Protein AF-A0A839GM26-F1 (afdb_monomer_lite)

Foldseek 3Di:
DDQDADDPVVLVVLLVVLLVVLLVVLLVVLLVVVVVCVVVVHDDDPVNSVVSSPCVVCVVVSNVRSVVRSVVSRVVVSVVVNVPPPPPPDPPDPDD

Secondary structure (DSSP, 8-state):
-------HHHHHHHHHHHHHHHHHHHHHHHHHHHHHHHHTT----HHHHHHT--HHHHHHHHHHHHHHHHHHHHHHHHHHHHHTS--PPPPP----

Organism: NCBI:txid1549639

Structure (mmCIF, N/CA/C/O backbone):
data_AF-A0A839GM26-F1
#
_entry.id   AF-A0A839GM26-F1
#
loop_
_atom_site.group_PDB
_atom_site.id
_atom_site.type_symbol
_atom_site.label_atom_id
_atom_site.label_alt_id
_atom_site.label_comp_id
_atom_site.label_asym_id
_atom_site.l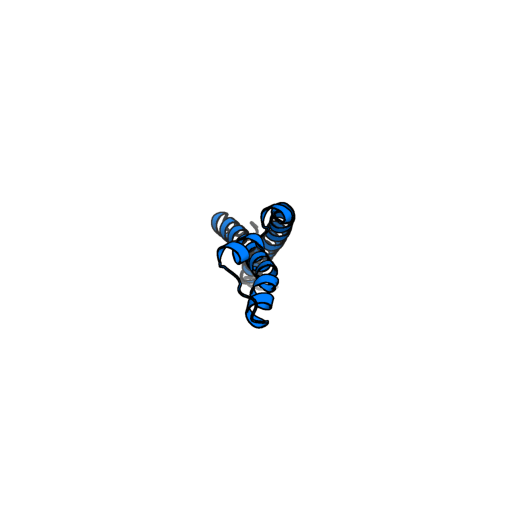abel_entity_id
_atom_site.label_seq_id
_atom_site.pdbx_PDB_ins_code
_atom_site.Cartn_x
_atom_site.Cartn_y
_atom_site.Cartn_z
_atom_site.occupancy
_atom_site.B_iso_or_equiv
_atom_site.auth_seq_id
_atom_site.auth_comp_id
_atom_site.auth_asym_id
_atom_site.auth_atom_id
_atom_site.pdbx_PDB_model_num
ATOM 1 N N . MET A 1 1 ? -16.748 -10.778 33.030 1.00 49.94 1 MET A N 1
ATOM 2 C CA . MET A 1 1 ? -15.382 -10.216 32.941 1.00 49.94 1 MET A CA 1
ATOM 3 C C . MET A 1 1 ? -15.231 -9.557 31.578 1.00 49.94 1 MET A C 1
ATOM 5 O O . MET A 1 1 ? -15.521 -10.214 30.585 1.00 49.94 1 MET A O 1
ATOM 9 N N . SER A 1 2 ? -14.894 -8.266 31.511 1.00 58.47 2 SER A N 1
ATOM 10 C CA . SER A 1 2 ? -14.658 -7.573 30.238 1.00 58.47 2 SER A CA 1
ATOM 11 C C . SER A 1 2 ? -13.391 -8.134 29.594 1.00 58.47 2 SER A C 1
ATOM 13 O O . SER A 1 2 ? -12.319 -8.131 30.192 1.00 58.47 2 SER A O 1
ATOM 15 N N . VAL A 1 3 ? -13.521 -8.679 28.387 1.00 60.91 3 VAL A N 1
ATOM 16 C CA . VAL A 1 3 ? -12.374 -9.186 27.632 1.00 60.91 3 VAL A CA 1
ATOM 17 C C . VAL A 1 3 ? -11.451 -8.000 27.319 1.00 60.91 3 VAL A C 1
ATOM 19 O O . VAL A 1 3 ? -11.947 -6.998 26.800 1.00 60.91 3 VAL A O 1
ATOM 22 N N . PRO A 1 4 ? -10.135 -8.073 27.598 1.00 68.31 4 PRO A N 1
ATOM 23 C CA . PRO A 1 4 ? -9.201 -7.024 27.209 1.00 68.31 4 PRO A CA 1
ATOM 24 C C . PRO A 1 4 ? -9.240 -6.830 25.689 1.00 68.31 4 PRO A C 1
ATOM 26 O O . PRO A 1 4 ? -8.852 -7.714 24.920 1.00 68.31 4 PRO A O 1
ATOM 29 N N . THR A 1 5 ? -9.744 -5.681 25.246 1.00 77.12 5 THR A N 1
ATOM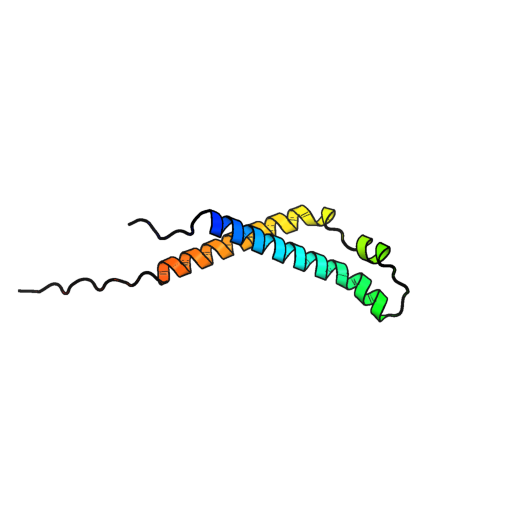 30 C CA . THR A 1 5 ? -9.785 -5.295 23.829 1.00 77.12 5 THR A CA 1
ATOM 31 C C . THR A 1 5 ? -8.812 -4.164 23.556 1.00 77.12 5 THR A C 1
ATOM 33 O O . THR A 1 5 ? -8.592 -3.310 24.414 1.00 77.12 5 THR A O 1
ATOM 36 N N . LEU A 1 6 ? -8.280 -4.105 22.332 1.00 80.31 6 LEU A N 1
ATOM 37 C CA . LEU A 1 6 ? -7.447 -2.975 21.930 1.00 80.31 6 LEU A CA 1
ATOM 38 C C . LEU A 1 6 ? -8.252 -1.662 21.972 1.00 80.31 6 LEU A C 1
ATOM 40 O O . LEU A 1 6 ? -9.385 -1.637 21.473 1.00 80.31 6 LEU A O 1
ATOM 44 N N . PRO A 1 7 ? -7.663 -0.554 22.453 1.00 86.00 7 PRO A N 1
ATOM 45 C CA . PRO A 1 7 ? -8.288 0.757 22.351 1.00 86.00 7 PRO A CA 1
ATOM 46 C C . PRO A 1 7 ? -8.427 1.181 20.878 1.00 86.00 7 PRO A C 1
ATOM 48 O O . PRO A 1 7 ? -7.567 0.881 20.042 1.00 86.00 7 PRO A O 1
ATOM 51 N N . LEU A 1 8 ? -9.506 1.909 20.562 1.00 87.00 8 LEU A N 1
ATOM 52 C CA . LEU A 1 8 ? -9.832 2.404 19.214 1.00 87.00 8 LEU A CA 1
ATOM 53 C C . LEU A 1 8 ? -8.642 3.007 18.433 1.00 87.00 8 LEU A C 1
ATOM 55 O O . LEU A 1 8 ? -8.429 2.590 17.292 1.00 87.00 8 LEU A O 1
ATOM 59 N N . PRO A 1 9 ? -7.824 3.921 19.000 1.00 89.44 9 PRO A N 1
ATOM 60 C CA . PRO A 1 9 ? -6.706 4.521 18.265 1.00 89.44 9 PRO A CA 1
ATOM 61 C C . PRO A 1 9 ? -5.669 3.490 17.811 1.00 89.44 9 PRO A C 1
ATOM 63 O O . PRO A 1 9 ? -5.120 3.589 16.714 1.00 89.44 9 PRO A O 1
ATOM 66 N N . GLN A 1 10 ? -5.426 2.451 18.614 1.00 88.06 10 GLN A N 1
ATOM 67 C CA . GLN A 1 10 ? -4.491 1.393 18.238 1.00 88.06 10 GLN A CA 1
ATOM 68 C C . GLN A 1 10 ? -5.063 0.493 17.134 1.00 88.06 10 GLN A C 1
ATOM 70 O O . GLN A 1 10 ? -4.303 0.009 16.293 1.00 88.06 10 GLN A O 1
ATOM 75 N N . LYS A 1 11 ? -6.390 0.305 17.092 1.00 89.31 11 LYS A N 1
ATOM 76 C CA . LYS A 1 11 ? -7.070 -0.402 15.995 1.00 89.31 11 LYS A CA 1
ATOM 77 C C . LYS A 1 11 ? -6.928 0.368 14.686 1.00 89.31 11 LYS A C 1
ATOM 79 O O . LYS A 1 11 ? -6.490 -0.214 13.699 1.00 89.31 11 LYS A O 1
ATOM 84 N N . ILE A 1 12 ? -7.209 1.673 14.695 1.00 91.75 12 ILE A N 1
ATOM 85 C CA . ILE A 1 12 ? -7.055 2.546 13.519 1.00 91.75 12 ILE A CA 1
ATOM 86 C C . ILE A 1 12 ? -5.610 2.510 13.014 1.00 91.75 12 ILE A C 1
ATOM 88 O O . ILE A 1 12 ? -5.384 2.277 11.828 1.00 91.75 12 ILE A O 1
ATOM 92 N N . LYS A 1 13 ? -4.623 2.633 13.913 1.00 92.06 13 LYS A N 1
ATOM 93 C CA . LYS A 1 13 ? -3.200 2.525 13.553 1.00 92.06 13 LYS A CA 1
ATOM 94 C C . LYS A 1 13 ? -2.869 1.180 12.900 1.00 92.06 13 LYS A C 1
ATOM 96 O O . LYS A 1 13 ? -2.095 1.144 11.949 1.00 92.06 13 LYS A O 1
ATOM 101 N N . ALA A 1 14 ? -3.451 0.080 13.381 1.00 90.88 14 ALA A N 1
ATOM 102 C CA . ALA A 1 14 ? -3.235 -1.243 12.799 1.00 90.88 14 ALA A CA 1
ATOM 103 C C . ALA A 1 14 ? -3.826 -1.364 11.384 1.00 90.88 14 ALA A C 1
ATOM 105 O O . ALA A 1 14 ? -3.169 -1.918 10.502 1.00 90.88 14 ALA A O 1
ATOM 106 N N . TYR A 1 15 ? -5.023 -0.819 11.150 1.00 92.62 15 TYR A N 1
ATOM 107 C CA . TYR A 1 15 ? -5.624 -0.773 9.814 1.00 92.62 15 TYR A CA 1
ATOM 108 C C . TYR A 1 15 ? -4.828 0.118 8.860 1.00 92.62 15 TYR A C 1
ATOM 110 O O . TYR A 1 15 ? -4.494 -0.329 7.768 1.00 92.62 15 TYR A O 1
ATOM 118 N N . ALA A 1 16 ? -4.447 1.325 9.286 1.00 93.50 16 ALA A N 1
ATOM 119 C CA . ALA A 1 16 ? -3.650 2.243 8.473 1.00 93.50 16 ALA A CA 1
ATOM 120 C C . ALA A 1 16 ? -2.284 1.644 8.101 1.00 93.50 16 ALA A C 1
ATOM 122 O O . ALA A 1 16 ? -1.894 1.674 6.938 1.00 93.50 16 ALA A O 1
ATOM 123 N N . ALA A 1 17 ? -1.588 1.026 9.062 1.00 93.69 17 ALA A N 1
ATOM 124 C CA . ALA A 1 17 ? -0.317 0.353 8.801 1.00 93.69 17 ALA A CA 1
ATOM 125 C C . ALA A 1 17 ? -0.473 -0.832 7.834 1.00 93.69 17 ALA A C 1
ATOM 127 O O . ALA A 1 17 ? 0.358 -1.017 6.951 1.00 93.69 17 ALA A O 1
ATOM 128 N N . SER A 1 18 ? -1.546 -1.617 7.976 1.00 93.00 18 SER A N 1
ATOM 129 C CA . SER A 1 18 ? -1.812 -2.752 7.081 1.00 93.00 18 SER A CA 1
ATOM 130 C C . SER A 1 18 ? -2.150 -2.282 5.668 1.00 93.00 18 SER A C 1
ATOM 132 O O . SER A 1 18 ? -1.664 -2.853 4.700 1.00 93.00 18 SER A O 1
ATOM 134 N N . PHE A 1 19 ? -2.929 -1.209 5.542 1.00 93.38 19 PHE A N 1
ATOM 135 C CA . PHE A 1 19 ? -3.247 -0.606 4.253 1.00 93.38 19 PHE A CA 1
ATOM 136 C C . PHE A 1 19 ? -1.995 -0.051 3.561 1.00 93.38 19 PHE A C 1
ATOM 138 O O . PHE A 1 19 ? -1.759 -0.364 2.398 1.00 93.38 19 PHE A O 1
ATOM 145 N N . LEU A 1 20 ? -1.151 0.696 4.284 1.00 94.75 20 LEU A N 1
ATOM 146 C CA . LEU A 1 20 ? 0.122 1.209 3.761 1.00 94.75 20 LEU A CA 1
ATOM 147 C C . LEU A 1 20 ? 1.065 0.087 3.320 1.00 94.75 20 LEU A C 1
ATOM 149 O O . LEU A 1 20 ? 1.730 0.217 2.297 1.00 94.75 20 LEU A O 1
ATOM 153 N N . LEU A 1 21 ? 1.105 -1.022 4.059 1.00 95.19 21 LEU A N 1
ATOM 154 C CA . LEU A 1 21 ? 1.910 -2.181 3.688 1.00 95.19 21 LEU A CA 1
ATOM 155 C C . LEU A 1 21 ? 1.432 -2.800 2.367 1.00 95.19 21 LEU A C 1
ATOM 157 O O . LEU A 1 21 ? 2.248 -3.067 1.492 1.00 95.19 21 LEU A O 1
ATOM 161 N N . VAL A 1 22 ? 0.122 -3.002 2.203 1.00 94.56 22 VAL A N 1
ATOM 162 C CA . VAL A 1 22 ? -0.448 -3.542 0.957 1.00 94.56 22 VAL A CA 1
ATOM 163 C C . VAL A 1 22 ? -0.206 -2.582 -0.206 1.00 94.56 22 VAL A C 1
ATOM 165 O O . VAL A 1 22 ? 0.210 -3.017 -1.277 1.00 94.56 22 VAL A O 1
ATOM 168 N N . LEU A 1 23 ? -0.401 -1.281 0.014 1.00 93.31 23 LEU A N 1
ATOM 169 C CA . LEU A 1 23 ? -0.105 -0.245 -0.972 1.00 93.31 23 LEU A CA 1
ATOM 170 C C . LEU A 1 23 ? 1.353 -0.329 -1.439 1.00 93.31 23 LEU A C 1
ATOM 172 O O . LEU A 1 23 ? 1.614 -0.377 -2.637 1.00 93.31 23 LEU A O 1
ATOM 176 N N . LEU A 1 24 ? 2.291 -0.412 -0.492 1.00 93.88 24 LEU A N 1
ATOM 177 C CA . LEU A 1 24 ? 3.718 -0.519 -0.775 1.00 93.88 24 LEU A CA 1
ATOM 178 C C . LEU A 1 24 ? 4.048 -1.780 -1.580 1.00 93.88 24 LEU A C 1
ATOM 180 O O . LEU A 1 24 ? 4.810 -1.699 -2.537 1.00 93.88 24 LEU A O 1
ATOM 184 N N . ILE A 1 25 ? 3.454 -2.927 -1.235 1.00 93.75 25 ILE A N 1
ATOM 185 C CA . ILE A 1 25 ? 3.644 -4.179 -1.981 1.00 93.75 25 ILE A CA 1
ATOM 186 C C . ILE A 1 25 ? 3.235 -3.996 -3.446 1.00 93.75 25 ILE A C 1
ATOM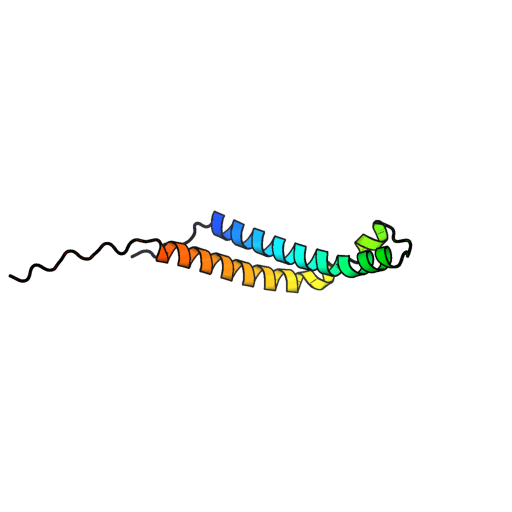 188 O O . ILE A 1 25 ? 3.996 -4.358 -4.338 1.00 93.75 25 ILE A O 1
ATOM 192 N N . TYR A 1 26 ? 2.068 -3.404 -3.708 1.00 92.38 26 TYR A N 1
ATOM 193 C CA . TYR A 1 26 ? 1.601 -3.186 -5.079 1.00 92.38 26 TYR A CA 1
ATOM 194 C C . TYR A 1 26 ? 2.455 -2.182 -5.851 1.00 92.38 26 TYR A C 1
ATOM 196 O O . TYR A 1 26 ? 2.738 -2.419 -7.020 1.00 92.38 26 TYR A O 1
ATOM 204 N N . VAL A 1 27 ? 2.919 -1.115 -5.198 1.00 91.44 27 VAL A N 1
ATOM 205 C CA . VAL A 1 27 ? 3.866 -0.173 -5.808 1.00 91.44 27 VAL A CA 1
ATOM 206 C C . VAL A 1 27 ? 5.157 -0.894 -6.200 1.00 91.44 27 VAL A C 1
ATOM 208 O O . VAL A 1 27 ? 5.616 -0.739 -7.323 1.00 91.44 27 VAL A O 1
ATOM 211 N N . VAL A 1 28 ? 5.720 -1.734 -5.326 1.00 92.38 28 VAL A N 1
ATOM 212 C CA . VAL A 1 28 ? 6.941 -2.504 -5.628 1.00 92.38 28 VAL A CA 1
ATOM 213 C C . VAL A 1 28 ? 6.722 -3.494 -6.778 1.00 92.38 28 VAL A C 1
ATOM 215 O O . VAL A 1 28 ? 7.596 -3.636 -7.630 1.00 92.38 28 VAL A O 1
ATOM 218 N N . ILE A 1 29 ? 5.557 -4.148 -6.832 1.00 91.56 29 ILE A N 1
ATOM 219 C CA . ILE A 1 29 ? 5.182 -5.028 -7.950 1.00 91.56 29 ILE A CA 1
ATOM 220 C C . ILE A 1 29 ? 5.133 -4.239 -9.261 1.00 91.56 29 ILE A C 1
ATOM 222 O O . ILE A 1 29 ? 5.665 -4.702 -10.265 1.00 91.56 29 ILE A O 1
ATOM 226 N N . ASP A 1 30 ? 4.529 -3.052 -9.260 1.00 90.75 30 ASP A N 1
ATOM 227 C CA . ASP A 1 30 ? 4.422 -2.218 -10.461 1.00 90.75 30 ASP A CA 1
ATOM 228 C C . ASP A 1 30 ? 5.784 -1.675 -10.900 1.00 90.75 30 ASP A C 1
ATOM 230 O O . ASP A 1 30 ? 6.067 -1.611 -12.093 1.00 90.75 30 ASP A O 1
ATOM 234 N N . LEU A 1 31 ? 6.663 -1.371 -9.941 1.00 90.81 31 LEU A N 1
ATOM 235 C CA . LEU A 1 31 ? 8.031 -0.928 -10.194 1.00 90.81 31 LEU A CA 1
ATOM 236 C C . LEU A 1 31 ? 8.927 -2.025 -10.787 1.00 90.81 31 LEU A C 1
ATOM 238 O O . LEU A 1 31 ? 9.930 -1.707 -11.421 1.00 90.81 31 LEU A O 1
ATOM 242 N N . TYR A 1 32 ? 8.581 -3.306 -10.641 1.00 90.81 32 TYR A N 1
ATOM 243 C CA . TYR A 1 32 ? 9.382 -4.406 -11.191 1.00 90.81 32 TYR A CA 1
ATOM 244 C C . TYR A 1 32 ? 9.626 -4.263 -12.701 1.00 90.81 32 TYR A C 1
ATOM 246 O O . TYR A 1 32 ? 10.740 -4.490 -13.175 1.00 90.81 32 TYR A O 1
ATOM 254 N N . VAL A 1 33 ? 8.599 -3.861 -13.454 1.00 89.56 33 VAL A N 1
ATOM 255 C CA . VAL A 1 33 ? 8.679 -3.697 -14.911 1.00 89.56 33 VAL A CA 1
ATOM 256 C C . VAL A 1 33 ? 9.643 -2.569 -15.307 1.00 89.56 33 VAL A C 1
ATOM 258 O O . VAL A 1 33 ? 10.614 -2.867 -16.004 1.00 89.56 33 VAL A O 1
ATOM 261 N N . PRO A 1 34 ? 9.474 -1.310 -14.856 1.00 90.50 34 PRO A N 1
ATOM 262 C CA . PRO A 1 34 ? 10.408 -0.241 -15.196 1.00 90.50 34 PRO A CA 1
ATOM 263 C C . PRO A 1 34 ? 11.823 -0.501 -14.667 1.00 90.50 34 PRO A C 1
ATOM 265 O O . PRO A 1 34 ? 12.784 -0.173 -15.359 1.00 90.50 34 PRO A O 1
ATOM 268 N N . LEU A 1 35 ? 11.985 -1.154 -13.504 1.00 89.75 35 LEU A N 1
ATOM 269 C CA . LEU A 1 35 ? 13.313 -1.577 -13.042 1.00 89.75 35 LEU A CA 1
ATOM 270 C C . LEU A 1 35 ? 13.958 -2.561 -14.023 1.00 89.75 35 LEU A C 1
ATOM 272 O O . LEU A 1 35 ? 15.136 -2.420 -14.339 1.00 89.75 35 LEU A O 1
ATOM 276 N N . LYS A 1 36 ? 13.201 -3.539 -14.532 1.00 89.31 36 LYS A N 1
ATOM 277 C CA . LYS A 1 36 ? 13.705 -4.498 -15.520 1.00 89.31 36 LYS A CA 1
ATOM 278 C C . LYS A 1 36 ? 14.188 -3.798 -16.792 1.00 89.31 36 LYS A C 1
ATOM 280 O O . LYS A 1 36 ? 15.272 -4.122 -17.259 1.00 89.31 36 LYS A O 1
ATOM 285 N N . HIS A 1 37 ? 13.429 -2.839 -17.321 1.00 88.06 37 HIS A N 1
ATOM 286 C CA . HIS A 1 37 ? 13.840 -2.053 -18.493 1.00 88.06 37 HIS A CA 1
ATOM 287 C C . HIS A 1 37 ? 15.153 -1.296 -18.243 1.00 88.06 37 HIS A C 1
ATOM 289 O O . HIS A 1 37 ? 16.074 -1.371 -19.057 1.00 88.06 37 HIS A O 1
ATOM 295 N N . LEU A 1 38 ? 15.287 -0.683 -17.062 1.00 87.75 38 LEU A N 1
ATOM 296 C CA . LEU A 1 38 ? 16.522 -0.036 -16.608 1.00 87.75 38 LEU A CA 1
ATOM 297 C C . LEU A 1 38 ? 17.722 -1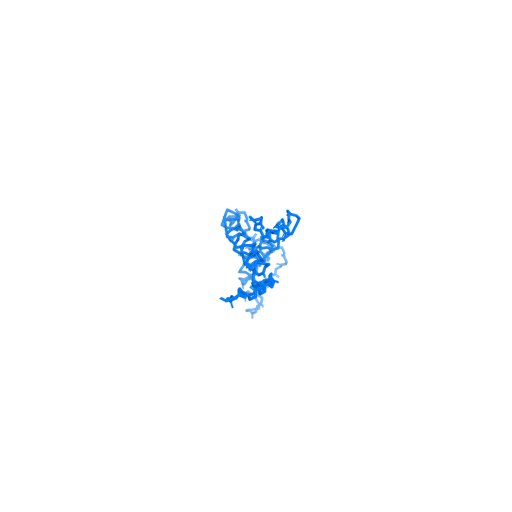.000 -16.584 1.00 87.75 38 LEU A C 1
ATOM 299 O O . LEU A 1 38 ? 18.805 -0.645 -17.042 1.00 87.75 38 LEU A O 1
ATOM 303 N N . PHE A 1 39 ? 17.539 -2.233 -16.099 1.00 88.69 39 PHE A N 1
ATOM 304 C CA . PHE A 1 39 ? 18.604 -3.248 -16.064 1.00 88.69 39 PHE A CA 1
ATOM 305 C C . PHE A 1 39 ? 18.973 -3.818 -17.439 1.00 88.69 39 PHE A C 1
ATOM 307 O O . PHE A 1 39 ? 20.089 -4.303 -17.612 1.00 88.69 39 PHE A O 1
ATOM 314 N N . VAL A 1 40 ? 18.061 -3.764 -18.412 1.00 90.88 40 VAL A N 1
ATOM 315 C CA . VAL A 1 40 ? 18.312 -4.180 -19.804 1.00 90.88 40 VAL A CA 1
ATOM 316 C C . VAL A 1 40 ? 19.012 -3.067 -20.605 1.00 90.88 40 VAL A C 1
ATOM 318 O O . VAL A 1 40 ? 19.443 -3.291 -21.732 1.00 90.88 40 VAL A O 1
ATOM 321 N N . GLY A 1 41 ? 19.209 -1.888 -20.003 1.00 84.31 41 GLY A N 1
ATOM 322 C CA . GLY A 1 41 ? 19.881 -0.749 -20.629 1.00 84.31 41 GLY A CA 1
ATOM 323 C C . GLY A 1 41 ? 18.963 0.085 -21.522 1.00 84.31 41 GLY A C 1
ATOM 324 O O . GLY A 1 41 ? 19.456 0.907 -22.293 1.00 84.31 41 GLY A O 1
ATOM 325 N N . GLU A 1 42 ? 17.644 -0.106 -21.428 1.00 86.06 42 GLU A N 1
ATOM 326 C CA . GLU A 1 42 ? 16.694 0.746 -22.136 1.00 86.06 42 GLU A CA 1
ATOM 327 C C . GLU A 1 42 ? 16.570 2.106 -21.430 1.00 86.06 42 GLU A C 1
ATOM 329 O O . GLU A 1 42 ? 16.476 2.161 -20.197 1.00 86.06 42 GLU A O 1
ATOM 334 N N . PRO A 1 43 ? 16.571 3.221 -22.183 1.00 81.50 43 PRO A N 1
ATOM 335 C CA . PRO A 1 43 ? 16.382 4.540 -21.604 1.00 81.50 43 PRO A CA 1
ATOM 336 C C . PRO A 1 43 ? 14.956 4.638 -21.061 1.00 81.50 43 PRO A C 1
ATOM 338 O O . PRO A 1 43 ? 13.994 4.615 -21.822 1.00 81.50 43 PRO A O 1
ATOM 341 N N . LEU A 1 44 ? 14.828 4.746 -19.740 1.00 84.50 44 LEU A N 1
ATOM 342 C CA . LEU A 1 44 ? 13.544 4.891 -19.068 1.00 84.50 44 LEU A CA 1
ATOM 343 C C . LEU A 1 44 ? 13.526 6.204 -18.292 1.00 84.50 44 LEU A C 1
ATOM 345 O O . LEU A 1 44 ? 14.344 6.428 -17.397 1.00 84.50 44 LEU A O 1
ATOM 349 N N . SER A 1 45 ? 12.594 7.087 -18.639 1.00 86.31 45 SER A N 1
ATOM 350 C CA . SER A 1 45 ? 12.392 8.333 -17.907 1.00 86.31 45 SER A CA 1
ATOM 351 C C . SER A 1 45 ? 11.623 8.093 -16.605 1.00 86.31 45 SER A C 1
ATOM 353 O O . SER A 1 45 ? 10.820 7.165 -16.481 1.00 86.31 45 SER A O 1
ATOM 355 N N . PHE A 1 46 ? 11.808 8.977 -15.620 1.00 82.44 46 PHE A N 1
ATOM 356 C CA . PHE A 1 46 ? 11.009 8.939 -14.390 1.00 82.44 46 PHE A CA 1
ATOM 357 C C . PHE A 1 46 ? 9.508 9.051 -14.678 1.00 82.44 46 PHE A C 1
ATOM 359 O O . PHE A 1 46 ? 8.710 8.389 -14.024 1.00 82.44 46 PHE A O 1
ATOM 366 N N . GLN A 1 47 ? 9.117 9.853 -15.671 1.00 85.75 47 GLN A N 1
ATOM 367 C CA . GLN A 1 47 ? 7.714 10.017 -16.038 1.00 85.75 47 GLN A CA 1
ATOM 368 C C . GLN A 1 47 ? 7.115 8.712 -16.576 1.00 85.75 47 GLN A C 1
ATOM 370 O O . GLN A 1 47 ? 6.013 8.351 -16.172 1.00 85.75 47 GLN A O 1
ATOM 375 N N . GLU A 1 48 ? 7.854 7.971 -17.405 1.00 84.12 48 GLU A N 1
ATOM 376 C CA . GLU A 1 48 ? 7.454 6.634 -17.861 1.00 84.12 48 GLU A CA 1
ATOM 377 C C . GLU A 1 48 ? 7.411 5.634 -16.707 1.00 84.12 48 GLU A C 1
ATOM 379 O O . GLU A 1 48 ? 6.463 4.868 -16.616 1.00 84.12 48 GLU A O 1
ATOM 384 N N . ALA A 1 49 ? 8.358 5.670 -15.763 1.00 85.31 49 ALA A N 1
ATOM 385 C CA . ALA A 1 49 ? 8.303 4.807 -14.578 1.00 85.31 49 ALA A CA 1
ATOM 386 C C . ALA A 1 49 ? 6.994 4.988 -13.785 1.00 85.31 49 ALA A C 1
ATOM 388 O O . ALA A 1 49 ? 6.408 4.012 -13.315 1.00 85.31 49 ALA A O 1
ATOM 389 N N . PHE A 1 50 ? 6.509 6.228 -13.666 1.00 86.44 50 PHE A N 1
ATOM 390 C CA . PHE A 1 50 ? 5.255 6.534 -12.979 1.00 86.44 50 PHE A CA 1
ATOM 391 C C . PHE A 1 50 ? 4.010 6.041 -13.727 1.00 86.44 50 PHE A C 1
ATOM 393 O O . PHE A 1 50 ? 3.014 5.739 -13.070 1.00 86.44 50 PHE A O 1
ATOM 400 N N . THR A 1 51 ? 4.035 5.906 -15.058 1.00 87.94 51 THR A N 1
ATOM 401 C CA . THR A 1 51 ? 2.868 5.394 -15.805 1.00 87.94 51 THR A CA 1
ATOM 402 C C . THR A 1 51 ? 2.630 3.901 -15.576 1.00 87.94 51 THR A C 1
ATOM 404 O O . THR A 1 51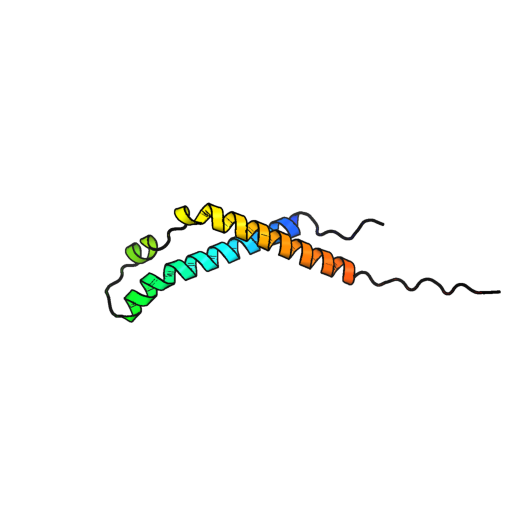 ? 1.495 3.440 -15.700 1.00 87.94 51 THR A O 1
ATOM 407 N N . TYR A 1 52 ? 3.659 3.153 -15.162 1.00 85.44 52 TYR A N 1
ATOM 408 C CA . TYR A 1 52 ? 3.521 1.753 -14.747 1.00 85.44 52 TYR A CA 1
ATOM 409 C C . TYR A 1 52 ? 2.781 1.590 -13.413 1.00 85.44 52 TYR A C 1
ATOM 411 O O . TYR A 1 52 ? 2.221 0.524 -13.154 1.00 85.44 52 TYR A O 1
ATOM 419 N N . ILE A 1 53 ? 2.737 2.634 -12.577 1.00 87.94 53 ILE A N 1
ATOM 420 C CA . ILE A 1 53 ? 2.056 2.606 -11.281 1.00 87.94 53 ILE A CA 1
ATOM 421 C C . ILE A 1 53 ? 0.548 2.771 -11.505 1.00 87.94 53 ILE A C 1
ATOM 423 O O . ILE A 1 53 ? -0.003 3.871 -11.449 1.00 87.94 53 ILE A O 1
ATOM 427 N N . ASN A 1 54 ? -0.153 1.661 -11.741 1.00 82.94 54 ASN A N 1
ATOM 428 C CA . ASN A 1 54 ? -1.597 1.662 -11.974 1.00 82.94 54 ASN A CA 1
ATOM 429 C C . ASN A 1 54 ? -2.369 1.294 -10.698 1.00 82.94 54 ASN A C 1
ATOM 431 O O . ASN A 1 54 ? -2.999 0.236 -10.584 1.00 82.94 54 ASN A O 1
ATOM 435 N N . LEU A 1 55 ? -2.335 2.209 -9.726 1.00 82.38 55 LEU A N 1
ATOM 436 C CA . LEU A 1 55 ? -3.046 2.058 -8.452 1.00 82.38 55 LEU A CA 1
ATOM 437 C C . LEU A 1 55 ? -4.571 2.100 -8.617 1.00 82.38 55 LEU A C 1
ATOM 439 O O . LEU A 1 55 ? -5.287 1.444 -7.863 1.00 82.38 55 LEU A O 1
ATOM 443 N N . GLN A 1 56 ? -5.080 2.837 -9.608 1.00 85.69 56 GLN A N 1
ATOM 444 C CA . GLN A 1 56 ? -6.518 2.992 -9.830 1.00 85.69 56 GLN A CA 1
ATOM 445 C C . GLN A 1 56 ? -7.176 1.693 -10.313 1.00 85.69 56 GLN A C 1
ATOM 447 O O . GLN A 1 56 ? -8.295 1.395 -9.926 1.00 85.69 56 GLN A O 1
ATOM 452 N N . SER A 1 57 ? -6.511 0.856 -11.105 1.00 86.44 57 SER A N 1
ATOM 453 C CA . SER A 1 57 ? -7.104 -0.443 -11.463 1.00 86.44 57 SER A CA 1
ATOM 454 C C . SER A 1 57 ? -7.168 -1.400 -10.258 1.00 86.44 57 SER A C 1
ATOM 456 O O . SER A 1 57 ? -8.044 -2.256 -10.150 1.00 86.44 57 SER A O 1
ATOM 458 N N . LYS A 1 58 ? -6.254 -1.223 -9.296 1.00 87.81 58 LYS A N 1
ATOM 459 C CA . LYS A 1 58 ? -6.020 -2.163 -8.190 1.00 87.81 58 LYS A CA 1
ATOM 460 C C . LYS A 1 58 ? -6.614 -1.706 -6.853 1.00 87.81 58 LYS A C 1
ATOM 462 O O . LYS A 1 58 ? -6.622 -2.493 -5.905 1.00 87.81 58 LYS A O 1
ATOM 467 N N . TRP A 1 59 ? -7.153 -0.483 -6.763 1.00 89.62 59 TRP A N 1
ATOM 468 C CA . TRP A 1 59 ? -7.661 0.102 -5.511 1.00 89.62 59 TRP A CA 1
ATOM 469 C C . TRP A 1 59 ? -8.688 -0.774 -4.766 1.00 89.62 59 TRP A C 1
ATOM 471 O O . TRP A 1 59 ? -8.562 -0.874 -3.541 1.00 89.62 59 TRP A O 1
ATOM 481 N N . PRO A 1 60 ? -9.645 -1.471 -5.427 1.00 92.94 60 PRO A N 1
ATOM 482 C CA . PRO A 1 60 ? -10.614 -2.297 -4.707 1.00 92.94 60 PRO A CA 1
ATOM 483 C C . PRO A 1 60 ? -9.932 -3.483 -4.021 1.00 92.94 60 PRO A C 1
ATOM 485 O O . PRO A 1 60 ? -10.225 -3.807 -2.872 1.00 92.94 60 PRO A O 1
ATOM 488 N N . ILE A 1 61 ? -8.967 -4.101 -4.707 1.00 92.19 61 ILE A N 1
ATOM 489 C CA . ILE A 1 61 ? -8.213 -5.250 -4.201 1.00 92.19 61 ILE A CA 1
ATOM 490 C C . ILE A 1 61 ? -7.319 -4.816 -3.035 1.00 92.19 61 ILE A C 1
ATOM 492 O O . ILE A 1 61 ? -7.309 -5.470 -1.991 1.00 92.19 61 ILE A O 1
ATOM 496 N N . ILE A 1 62 ? -6.629 -3.680 -3.177 1.00 92.44 62 ILE A N 1
ATOM 497 C CA . ILE A 1 62 ? -5.789 -3.089 -2.125 1.00 92.44 62 ILE A CA 1
ATOM 498 C C . ILE A 1 62 ? -6.614 -2.829 -0.857 1.00 92.44 62 ILE A C 1
ATOM 500 O O . ILE A 1 62 ? -6.173 -3.167 0.243 1.00 92.44 62 ILE A O 1
ATOM 504 N N . LEU A 1 63 ? -7.835 -2.299 -0.996 1.00 93.69 63 LEU A N 1
ATOM 505 C CA . LEU A 1 63 ? -8.746 -2.092 0.132 1.00 93.69 63 LEU A CA 1
ATOM 506 C C . LEU A 1 63 ? -9.168 -3.398 0.797 1.00 93.69 63 LEU A C 1
ATOM 508 O O . LEU A 1 63 ? -9.085 -3.506 2.020 1.00 93.69 63 LEU A O 1
ATOM 512 N N . ILE A 1 64 ? -9.612 -4.385 0.016 1.00 94.75 64 ILE A N 1
ATOM 513 C CA . ILE A 1 64 ? -10.082 -5.668 0.550 1.00 94.75 64 ILE A CA 1
ATOM 514 C C . ILE A 1 64 ? -8.951 -6.347 1.328 1.00 94.75 64 ILE A C 1
ATOM 516 O O . ILE A 1 64 ? -9.123 -6.689 2.501 1.00 94.75 64 ILE A O 1
ATOM 520 N N . ILE A 1 65 ? -7.770 -6.481 0.719 1.00 94.06 65 ILE A N 1
ATOM 521 C CA . ILE A 1 65 ? -6.609 -7.106 1.361 1.00 94.06 65 ILE A CA 1
ATOM 522 C C . ILE A 1 65 ? -6.178 -6.295 2.588 1.00 94.06 65 ILE A C 1
ATOM 524 O O . ILE A 1 65 ? -5.954 -6.876 3.650 1.00 94.06 65 ILE A O 1
ATOM 528 N N . GLY A 1 66 ? -6.126 -4.963 2.488 1.00 93.06 66 GLY A N 1
ATOM 529 C CA . GLY A 1 66 ? -5.779 -4.081 3.604 1.00 93.06 66 GLY A CA 1
ATOM 530 C C . GLY A 1 66 ? -6.722 -4.233 4.801 1.00 93.06 66 GLY A C 1
ATOM 531 O O . GLY A 1 66 ? -6.264 -4.310 5.944 1.00 93.06 66 GLY A O 1
ATOM 532 N N . LEU A 1 67 ? -8.029 -4.359 4.556 1.00 94.25 67 LEU A N 1
ATOM 533 C CA . LEU A 1 67 ? -9.036 -4.601 5.593 1.00 94.25 67 LEU A CA 1
ATOM 534 C C . LEU A 1 67 ? -8.893 -5.989 6.225 1.00 94.25 67 LEU A C 1
ATOM 536 O O . LEU A 1 67 ? -8.895 -6.105 7.453 1.00 94.25 67 LEU A O 1
ATOM 540 N N . LEU A 1 68 ? -8.736 -7.040 5.418 1.00 95.12 68 LEU A N 1
ATOM 541 C CA . LEU A 1 68 ? -8.522 -8.409 5.903 1.00 95.12 68 LEU A CA 1
ATOM 542 C C . LEU A 1 68 ? -7.253 -8.510 6.758 1.00 95.12 68 LEU A C 1
ATOM 544 O O . LEU A 1 68 ? -7.277 -9.063 7.863 1.00 95.12 68 LEU A O 1
ATOM 548 N N . MET A 1 69 ? -6.157 -7.926 6.279 1.00 93.06 69 MET A N 1
ATOM 549 C CA . MET A 1 69 ? -4.870 -7.918 6.966 1.00 93.06 69 MET A CA 1
ATOM 550 C C . MET A 1 69 ? -4.927 -7.086 8.252 1.00 93.06 69 MET A C 1
ATOM 552 O O . MET A 1 69 ? -4.482 -7.552 9.304 1.00 93.06 69 MET A O 1
ATOM 556 N N . GLY A 1 70 ? -5.566 -5.912 8.211 1.00 92.00 70 GLY A N 1
ATOM 557 C CA . GLY A 1 70 ? -5.800 -5.068 9.384 1.00 92.00 70 GLY A CA 1
ATOM 558 C C . GLY A 1 70 ? -6.634 -5.769 10.452 1.00 92.00 70 GLY A C 1
ATOM 559 O O . GLY A 1 70 ? -6.251 -5.791 11.624 1.00 92.00 70 GLY A O 1
ATOM 560 N N . ARG A 1 71 ? -7.715 -6.447 10.050 1.00 92.88 71 ARG A N 1
ATOM 561 C CA . ARG A 1 71 ? -8.556 -7.242 10.954 1.00 92.88 71 ARG A CA 1
ATOM 562 C C . ARG A 1 71 ? -7.762 -8.367 11.613 1.00 92.88 71 ARG A C 1
ATOM 564 O O . ARG A 1 71 ? -7.864 -8.555 12.825 1.00 92.88 71 ARG A O 1
ATOM 571 N N . ASN A 1 72 ? -6.949 -9.095 10.850 1.00 91.88 72 ASN A N 1
ATOM 572 C CA . ASN A 1 72 ? -6.088 -10.147 11.394 1.00 91.88 72 ASN A CA 1
ATOM 573 C C . ASN A 1 72 ? -5.029 -9.586 12.355 1.00 91.88 72 ASN A C 1
ATOM 575 O O . ASN A 1 72 ? -4.792 -10.174 13.411 1.00 91.88 72 ASN A O 1
ATOM 579 N N . SER A 1 73 ? -4.446 -8.426 12.042 1.00 91.06 73 SER A N 1
ATOM 580 C CA . SER A 1 73 ? -3.473 -7.738 12.896 1.00 91.06 73 SER A CA 1
ATOM 581 C C . SER A 1 73 ? -4.085 -7.306 14.233 1.00 91.06 73 SER A C 1
ATOM 583 O O . SER A 1 73 ? -3.505 -7.560 15.292 1.00 91.06 73 SER A O 1
ATOM 585 N N . VAL A 1 74 ? -5.300 -6.743 14.216 1.00 91.25 74 VAL A N 1
ATOM 586 C CA . VAL A 1 74 ? -6.047 -6.396 15.437 1.00 91.25 74 VAL A CA 1
ATOM 587 C C . VAL A 1 74 ? -6.352 -7.644 16.261 1.00 91.25 74 VAL A C 1
ATOM 589 O O . VAL A 1 74 ? -6.023 -7.670 17.443 1.00 91.25 74 VAL A O 1
ATOM 592 N N . ARG A 1 75 ? -6.888 -8.709 15.647 1.00 88.69 75 ARG A N 1
ATOM 593 C CA . ARG A 1 75 ? -7.187 -9.969 16.355 1.00 88.69 75 ARG A CA 1
ATOM 594 C C . ARG A 1 75 ? -5.937 -10.592 16.974 1.00 88.69 75 ARG A C 1
ATOM 596 O O . ARG A 1 75 ? -6.000 -11.108 18.086 1.00 88.69 75 ARG A O 1
ATOM 603 N N . LYS A 1 76 ? -4.793 -10.533 16.283 1.00 87.31 76 LYS A N 1
ATOM 604 C CA . LYS A 1 76 ? -3.506 -11.015 16.807 1.00 87.31 76 LYS A CA 1
ATOM 605 C C . LYS A 1 76 ? -3.073 -10.216 18.038 1.00 87.31 76 LYS A C 1
ATOM 607 O O . LYS A 1 76 ? -2.668 -10.813 19.031 1.00 87.31 76 LYS A O 1
ATOM 612 N N . LYS A 1 77 ? -3.192 -8.886 17.994 1.00 85.81 77 LYS A N 1
ATOM 613 C CA . LYS A 1 77 ? -2.865 -8.007 19.127 1.00 85.81 77 LYS A CA 1
ATOM 614 C C . LYS A 1 77 ? -3.833 -8.193 20.303 1.00 85.81 77 LYS A C 1
ATOM 616 O O . LYS A 1 77 ? -3.384 -8.240 21.439 1.00 85.81 77 LYS A O 1
ATOM 621 N N . GLU A 1 78 ? -5.130 -8.368 20.049 1.00 86.94 78 GLU A N 1
ATOM 622 C CA . GLU A 1 78 ? -6.128 -8.646 21.095 1.00 86.94 78 GLU A CA 1
ATOM 623 C C . GLU A 1 78 ? -5.874 -9.994 21.783 1.00 86.94 78 GLU A C 1
ATOM 625 O O . GLU A 1 78 ? -5.898 -10.067 23.008 1.00 86.94 78 GLU A O 1
ATOM 630 N N . ARG A 1 79 ? -5.534 -11.045 21.024 1.00 83.69 79 ARG A N 1
ATOM 631 C CA . ARG A 1 79 ? -5.121 -12.339 21.598 1.00 83.69 79 ARG A CA 1
ATOM 632 C C . ARG A 1 79 ? -3.862 -12.222 22.456 1.00 83.69 79 ARG A C 1
ATOM 634 O O . ARG A 1 79 ? -3.793 -12.845 23.507 1.00 83.69 79 ARG A O 1
ATOM 641 N N . ALA A 1 80 ? -2.886 -11.418 22.032 1.00 84.19 80 ALA A N 1
ATOM 642 C CA . ALA A 1 80 ? -1.675 -11.178 22.816 1.00 84.19 80 ALA A CA 1
ATOM 643 C C . ALA A 1 80 ? -1.980 -10.466 24.146 1.00 84.19 80 ALA A C 1
ATOM 645 O O . ALA A 1 80 ? -1.408 -10.826 25.167 1.00 84.19 80 ALA A O 1
ATOM 646 N N . LEU A 1 81 ? -2.919 -9.512 24.156 1.00 81.81 81 LEU A N 1
ATOM 647 C CA . LEU A 1 81 ? -3.375 -8.862 25.390 1.00 81.81 81 LEU A CA 1
ATOM 648 C C . LEU A 1 81 ? -4.112 -9.832 26.322 1.00 81.81 81 LEU A C 1
ATOM 650 O O . LEU A 1 81 ? -3.955 -9.746 27.533 1.00 81.81 81 LEU A O 1
ATOM 654 N N . GLN A 1 82 ? -4.892 -10.762 25.770 1.00 77.56 82 GLN A N 1
ATOM 655 C CA . GLN A 1 82 ? -5.613 -11.778 26.545 1.00 77.56 82 GLN A CA 1
ATOM 656 C C . GLN A 1 82 ? -4.677 -12.842 27.132 1.00 77.56 82 GLN A C 1
ATOM 658 O O . GLN A 1 82 ? -4.882 -13.267 28.263 1.00 77.56 82 GLN A O 1
ATOM 663 N N . GLY A 1 83 ? -3.636 -13.243 26.396 1.00 65.50 83 GLY A N 1
ATOM 664 C CA . GLY A 1 83 ? -2.609 -14.173 26.880 1.00 65.50 83 GLY A CA 1
ATOM 665 C C . GLY A 1 83 ? -1.610 -13.557 27.867 1.00 65.50 83 GLY A C 1
ATOM 666 O O . GLY A 1 83 ? -0.904 -14.292 28.545 1.00 65.50 83 GLY A O 1
ATOM 667 N N . ALA A 1 84 ? -1.550 -12.224 27.956 1.00 58.53 84 ALA A N 1
ATOM 668 C CA . ALA A 1 84 ? -0.700 -11.492 28.894 1.00 58.53 84 ALA A CA 1
ATOM 669 C C . ALA A 1 84 ? -1.390 -11.175 30.234 1.00 58.53 84 ALA A C 1
ATOM 671 O O . ALA A 1 84 ? -0.741 -10.630 31.124 1.00 58.53 84 ALA A O 1
ATOM 672 N N . VAL A 1 85 ? -2.682 -11.497 30.396 1.00 54.69 85 VAL A N 1
ATOM 673 C CA . VAL A 1 85 ? -3.341 -11.444 31.708 1.00 54.69 85 VAL A CA 1
ATOM 674 C C . VAL A 1 85 ? -2.819 -12.630 32.521 1.00 54.69 85 VAL A C 1
ATOM 676 O O . VAL A 1 85 ? -3.086 -13.771 32.136 1.00 54.69 85 VAL A O 1
ATOM 679 N N . PRO A 1 86 ? -2.078 -12.408 33.624 1.00 46.22 86 PRO A N 1
ATOM 680 C CA . PRO A 1 86 ? -1.685 -13.496 34.502 1.00 46.22 86 PRO A CA 1
ATOM 681 C C . PRO A 1 86 ? -2.962 -14.179 34.979 1.00 46.22 86 PRO A C 1
ATOM 683 O O . PRO A 1 86 ? -3.860 -13.517 35.502 1.00 46.22 86 PRO A O 1
ATOM 686 N N . GLN A 1 87 ? -3.058 -15.493 34.797 1.00 49.03 87 GLN A N 1
ATOM 687 C CA . GLN A 1 87 ? -4.007 -16.283 35.566 1.00 49.03 87 GLN A CA 1
ATOM 688 C C . GLN A 1 87 ? -3.634 -16.066 37.034 1.00 49.03 87 GLN A C 1
ATOM 690 O O . GLN A 1 87 ? -2.648 -16.623 37.508 1.00 49.03 87 GLN A O 1
ATOM 695 N N . THR A 1 88 ? -4.351 -15.187 37.737 1.00 47.56 88 THR A N 1
ATOM 696 C CA . THR A 1 88 ? -4.271 -15.116 39.194 1.00 47.56 88 THR A CA 1
ATOM 697 C C . THR A 1 88 ? -4.550 -16.535 39.692 1.00 47.56 88 THR A C 1
ATOM 699 O O . THR A 1 88 ? -5.624 -17.057 39.378 1.00 47.56 88 THR A O 1
ATOM 702 N N . PRO A 1 89 ? -3.604 -17.202 40.381 1.00 47.72 89 PRO A N 1
ATOM 703 C CA . PRO A 1 89 ? -3.846 -18.540 40.892 1.00 47.72 89 PRO A CA 1
ATOM 704 C C . PRO A 1 89 ? -5.069 -18.467 41.801 1.00 47.72 89 PRO A C 1
ATOM 706 O O . PRO A 1 89 ? -5.127 -17.611 42.687 1.00 47.72 89 PRO A O 1
ATOM 709 N N . ALA A 1 90 ? -6.069 -19.311 41.550 1.00 56.31 90 ALA A N 1
ATOM 710 C CA . ALA A 1 90 ? -7.190 -19.448 42.466 1.00 56.31 90 ALA A CA 1
ATOM 711 C C . ALA A 1 90 ? -6.629 -19.775 43.866 1.00 56.31 90 ALA A C 1
ATOM 713 O O . ALA A 1 90 ? -5.726 -20.615 43.960 1.00 56.31 90 ALA A O 1
ATOM 714 N N . PRO A 1 91 ? -7.093 -19.108 44.940 1.00 56.12 91 PRO A N 1
ATOM 715 C CA . PRO A 1 91 ? -6.626 -19.414 46.285 1.00 56.12 91 PRO A CA 1
ATOM 716 C C . PRO A 1 91 ? -6.911 -20.893 46.583 1.00 56.12 91 PRO A C 1
ATOM 718 O O . PRO A 1 91 ? -7.986 -21.380 46.212 1.00 56.12 91 PRO A O 1
ATOM 721 N N . PRO A 1 92 ? -5.969 -21.628 47.204 1.00 57.12 92 PRO A N 1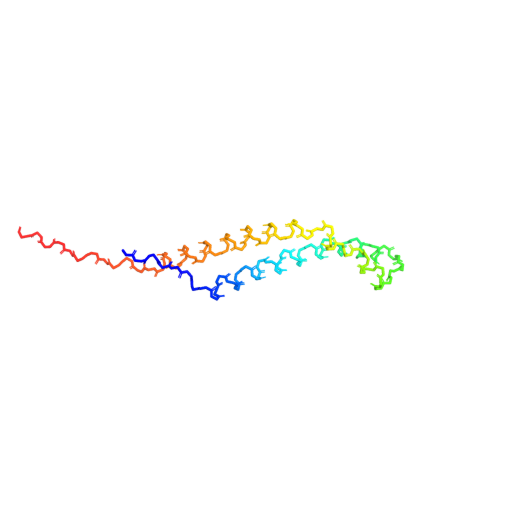
ATOM 722 C CA . PRO A 1 92 ? -6.170 -23.036 47.500 1.00 57.12 92 PRO A CA 1
ATOM 723 C C . PRO A 1 92 ? -7.410 -23.169 48.379 1.00 57.12 92 PRO A C 1
ATOM 725 O O . PRO A 1 92 ? -7.497 -22.567 49.449 1.00 57.12 92 PRO A O 1
ATOM 728 N N . THR A 1 93 ? -8.388 -23.934 47.901 1.00 58.94 93 THR A N 1
ATOM 729 C CA . THR A 1 93 ? -9.529 -24.358 48.704 1.00 58.94 93 THR A CA 1
ATOM 730 C C . THR A 1 93 ? -8.971 -25.143 49.885 1.00 58.94 93 THR A C 1
ATOM 732 O O . THR A 1 93 ? -8.507 -26.270 49.722 1.00 58.94 93 THR A O 1
ATOM 735 N N . SER A 1 94 ? -8.948 -24.522 51.063 1.00 53.53 94 SER A N 1
ATOM 736 C CA . SER A 1 94 ? -8.670 -25.205 52.319 1.00 53.53 94 SER A CA 1
ATOM 737 C C . SER A 1 94 ? -9.789 -26.217 52.541 1.00 53.53 94 SER A C 1
ATOM 739 O O . SER A 1 94 ? -10.897 -25.848 52.932 1.00 53.53 94 SER A O 1
ATOM 741 N N . VAL A 1 95 ? -9.516 -27.479 52.225 1.00 57.97 95 VAL A N 1
ATOM 742 C CA . VAL A 1 95 ? -10.340 -28.598 52.671 1.00 57.97 95 VAL A CA 1
ATOM 743 C C . VAL A 1 95 ? -10.044 -28.750 54.162 1.00 57.97 95 VAL A C 1
ATOM 745 O O . VAL A 1 95 ? -8.909 -29.056 54.530 1.00 57.97 95 VAL A O 1
ATOM 748 N N . GLN A 1 96 ? -11.029 -28.393 54.990 1.00 51.12 96 GLN A N 1
ATOM 749 C CA . GLN A 1 96 ? -11.074 -28.744 56.411 1.00 51.12 96 GLN A CA 1
ATOM 750 C C . GLN A 1 96 ? -11.404 -30.225 56.572 1.00 51.12 96 GLN A C 1
ATOM 752 O O . GLN A 1 96 ? -12.169 -30.744 55.726 1.00 51.12 96 GLN A O 1
#

pLDDT: mean 82.81, std 13.93, range [46.22, 95.19]

Sequence (96 aa):
MSVPTLPLPQKIKAYAASFLLVLLIYVVIDLYVPLKHLFVGEPLSFQEAFTYINLQSKWPIILIIGLLMGRNSVRKKERALQGAVPQTPAPPTSVQ

Radius of gyration: 23.21 Å; chains: 1; bounding box: 35×39×78 Å